Protein AF-A0A4R5LAJ0-F1 (afdb_monomer_lite)

pLDDT: mean 79.54, std 17.03, range [38.72, 97.12]

Radius of gyration: 17.3 Å; chains: 1; bounding box: 46×32×41 Å

Secondary structure (DSSP, 8-state):
-PPPP-TTS-----------------S--HHHHHHHHH-TTS-HHHHHHHHHHH-TTS---HHHHHHHTTS-HHHHHHHHHHTT--HHHHHHHHHHHHHHHHHT-TT---------S--PPS--

Foldseek 3Di:
DDFDADPVRHGDDDDDDDDPPQDPDQDFPLVVLLVQLPPPPHPNLVSLLVSLLSNLVHPDDLVVSCVSNVHDSVSSCVRQVVVVHDPVVSSVVSNVVSVCVVVPDPPDDDDDDDPDPDDDDPDD

Sequence (124 aa):
MCAIPDETGAAIGWLELEIDTWTTTTEPDWRRLMQAFSRNGGGFGLALAQDMFRLPWYAWRIEDVARALGVTRRSLQMALFRESYSFDAALRRCRRLNQMLREGDARCRFAAIARSAAQEPPFR

Organism: NCBI:txid2546446

Structure (mmCIF, N/CA/C/O backbone):
data_AF-A0A4R5LAJ0-F1
#
_entry.id   AF-A0A4R5LAJ0-F1
#
loop_
_atom_site.group_PDB
_atom_site.id
_atom_site.type_symbol
_atom_site.label_atom_id
_atom_site.label_alt_id
_atom_site.label_comp_id
_atom_site.label_asym_id
_atom_site.label_entity_id
_atom_site.label_seq_id
_atom_site.pdbx_PDB_ins_code
_atom_site.Cartn_x
_atom_site.Cartn_y
_atom_site.Cartn_z
_atom_site.occupancy
_atom_site.B_iso_or_equiv
_atom_site.auth_seq_id
_atom_site.auth_comp_id
_atom_site.auth_asym_id
_atom_site.auth_atom_id
_atom_site.pdbx_PDB_model_num
ATOM 1 N N . MET A 1 1 ? 19.338 10.240 -3.694 1.00 43.06 1 MET A N 1
ATOM 2 C CA . MET A 1 1 ? 19.809 9.616 -4.945 1.00 43.06 1 MET A CA 1
ATOM 3 C C . MET A 1 1 ? 19.450 10.569 -6.079 1.00 43.06 1 MET A C 1
ATOM 5 O O . MET A 1 1 ? 18.273 10.688 -6.389 1.00 43.06 1 MET A O 1
ATOM 9 N N . CYS A 1 2 ? 20.415 11.338 -6.592 1.00 46.09 2 CYS A N 1
ATOM 10 C CA . CYS A 1 2 ? 20.216 12.166 -7.786 1.00 46.09 2 CYS A CA 1
ATOM 11 C C . CYS A 1 2 ? 20.626 11.331 -8.993 1.00 46.09 2 CYS A C 1
ATOM 13 O O . CYS A 1 2 ? 21.780 10.920 -9.076 1.00 46.09 2 CYS A O 1
ATOM 15 N N . ALA A 1 3 ? 19.688 11.055 -9.892 1.00 58.72 3 ALA A N 1
ATOM 16 C CA . ALA A 1 3 ? 20.014 10.469 -11.181 1.00 58.72 3 ALA A CA 1
ATOM 17 C C . ALA A 1 3 ? 20.461 11.617 -12.098 1.00 58.72 3 ALA A C 1
ATOM 19 O O . ALA A 1 3 ? 19.692 12.553 -12.319 1.00 58.72 3 ALA A O 1
ATOM 20 N N . ILE A 1 4 ? 21.716 11.596 -12.547 1.00 70.50 4 ILE A N 1
ATOM 21 C CA . ILE A 1 4 ? 22.236 12.599 -13.481 1.00 70.50 4 ILE A CA 1
ATOM 22 C C . ILE A 1 4 ? 21.780 12.175 -14.883 1.00 70.50 4 ILE A C 1
ATOM 24 O O . ILE A 1 4 ? 22.078 11.045 -15.276 1.00 70.50 4 ILE A O 1
ATOM 28 N N . PRO A 1 5 ? 21.019 13.013 -15.606 1.00 70.62 5 PRO A N 1
ATOM 29 C CA . PRO A 1 5 ? 20.618 12.696 -16.966 1.00 70.62 5 PRO A CA 1
ATOM 30 C C . PRO A 1 5 ? 21.832 12.725 -17.905 1.00 70.62 5 PRO A C 1
ATOM 32 O O . PRO A 1 5 ? 22.745 13.533 -17.731 1.00 70.62 5 PRO A O 1
ATOM 35 N N . ASP A 1 6 ? 21.832 11.835 -18.887 1.00 77.81 6 ASP A N 1
ATOM 36 C CA . ASP A 1 6 ? 22.805 11.770 -19.967 1.00 77.81 6 ASP A CA 1
ATOM 37 C C . ASP A 1 6 ? 22.569 12.871 -21.016 1.00 77.81 6 ASP A C 1
ATOM 39 O O . ASP A 1 6 ? 21.684 13.722 -20.895 1.00 77.81 6 ASP A O 1
ATOM 43 N N . GLU A 1 7 ? 23.379 12.851 -22.072 1.00 76.94 7 GLU A N 1
ATOM 44 C CA . GLU A 1 7 ? 23.330 13.794 -23.194 1.00 76.94 7 GLU A CA 1
ATOM 45 C C . GLU A 1 7 ? 22.002 13.788 -23.974 1.00 76.94 7 GLU A C 1
ATOM 47 O O . GLU A 1 7 ? 21.698 14.750 -24.678 1.00 76.94 7 GLU A O 1
ATOM 52 N N . THR A 1 8 ? 21.170 12.753 -23.808 1.00 79.44 8 THR A N 1
ATOM 53 C CA . THR A 1 8 ? 19.811 12.681 -24.371 1.00 79.44 8 THR A CA 1
ATOM 54 C C . THR A 1 8 ? 18.737 13.201 -23.409 1.00 79.44 8 THR A C 1
ATOM 56 O O . THR A 1 8 ? 17.563 13.294 -23.771 1.00 79.44 8 THR A O 1
ATOM 59 N N . GLY A 1 9 ? 19.123 13.558 -22.181 1.00 74.12 9 GLY A N 1
ATOM 60 C CA . GLY A 1 9 ? 18.212 13.907 -21.096 1.00 74.12 9 GLY A CA 1
ATOM 61 C C . GLY A 1 9 ? 17.638 12.689 -20.364 1.00 74.12 9 GLY A C 1
ATOM 62 O O . GLY A 1 9 ? 16.741 12.852 -19.533 1.00 74.12 9 GLY A O 1
ATOM 63 N N . ALA A 1 10 ? 18.120 11.476 -20.651 1.00 70.56 10 ALA A N 1
ATOM 64 C CA . ALA A 1 10 ? 17.659 10.248 -20.016 1.00 70.56 10 ALA A CA 1
ATOM 65 C C . ALA A 1 10 ? 18.517 9.917 -18.793 1.00 70.56 10 ALA A C 1
ATOM 67 O O . ALA A 1 10 ? 19.724 10.102 -18.795 1.00 70.56 10 ALA A O 1
ATOM 68 N N . ALA A 1 11 ? 17.914 9.401 -17.726 1.00 70.06 11 ALA A N 1
ATOM 69 C CA . ALA A 1 11 ? 18.661 8.953 -16.557 1.00 70.06 11 ALA A CA 1
ATOM 70 C C . ALA A 1 11 ? 18.464 7.449 -16.364 1.00 70.06 11 ALA A C 1
ATOM 72 O O . ALA A 1 11 ? 17.332 6.959 -16.370 1.00 70.06 11 ALA A O 1
ATOM 73 N N . ILE A 1 12 ? 19.566 6.722 -16.180 1.00 65.38 12 ILE A N 1
ATOM 74 C CA . ILE A 1 12 ? 19.556 5.291 -15.872 1.00 65.38 12 ILE A CA 1
ATOM 75 C C . ILE A 1 12 ? 19.819 5.132 -14.377 1.00 65.38 12 ILE A C 1
ATOM 77 O O . ILE A 1 12 ? 20.746 5.722 -13.826 1.00 65.38 12 ILE A O 1
ATOM 81 N N . GLY A 1 13 ? 18.988 4.336 -13.711 1.00 63.91 13 GLY A N 1
ATOM 82 C CA . GLY A 1 13 ? 19.119 4.033 -12.293 1.00 63.91 13 GLY A CA 1
ATOM 83 C C . GLY A 1 13 ? 18.900 2.552 -12.032 1.00 63.91 13 GLY A C 1
ATOM 84 O O . GLY A 1 13 ? 18.169 1.884 -12.763 1.00 63.91 13 GLY A O 1
ATOM 85 N N . TRP A 1 14 ? 19.528 2.057 -10.970 1.00 60.19 14 TRP A N 1
ATOM 86 C CA . TRP A 1 14 ? 19.364 0.687 -10.501 1.00 60.19 14 TRP A CA 1
ATOM 87 C C . TRP A 1 14 ? 18.485 0.693 -9.254 1.00 60.19 14 TRP A C 1
ATOM 89 O O . TRP A 1 14 ? 18.722 1.456 -8.317 1.00 60.19 14 TRP A O 1
ATOM 99 N N . LEU A 1 15 ? 17.441 -0.133 -9.269 1.00 63.59 15 LEU A N 1
ATOM 100 C CA . LEU A 1 15 ? 16.565 -0.360 -8.128 1.00 63.59 15 LEU A CA 1
ATOM 101 C C . LEU A 1 15 ? 16.783 -1.796 -7.662 1.00 63.59 15 LEU A C 1
ATOM 103 O O . LEU A 1 15 ? 16.356 -2.737 -8.331 1.00 63.59 15 LEU A O 1
ATOM 107 N N . GLU A 1 16 ? 17.435 -1.958 -6.520 1.00 63.28 16 GLU A N 1
ATOM 108 C CA . GLU A 1 16 ? 17.536 -3.260 -5.872 1.00 63.28 16 GLU A CA 1
ATOM 109 C C . GLU A 1 16 ? 16.270 -3.503 -5.056 1.00 63.28 16 GLU A C 1
ATOM 111 O O . GLU A 1 16 ? 15.911 -2.726 -4.168 1.00 63.28 16 GLU A O 1
ATOM 116 N N . LEU A 1 17 ? 15.559 -4.573 -5.400 1.00 64.62 17 LEU A N 1
ATOM 117 C CA . LEU A 1 17 ? 14.380 -5.014 -4.675 1.00 64.62 17 LEU A CA 1
ATOM 118 C C . LEU A 1 17 ? 14.709 -6.326 -3.987 1.00 64.62 17 LEU A C 1
ATOM 120 O O . LEU A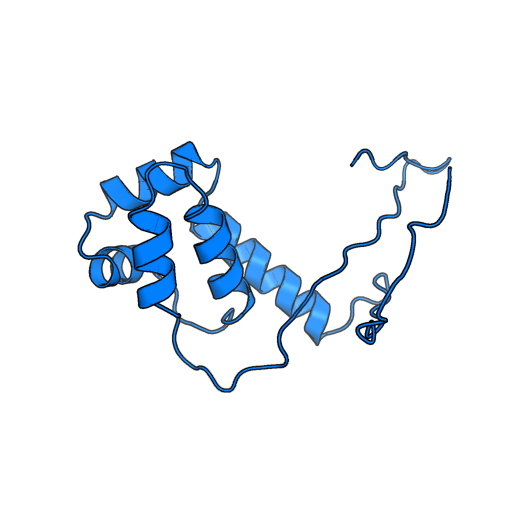 1 17 ? 14.814 -7.370 -4.628 1.00 64.62 17 LEU A O 1
ATOM 124 N N . GLU A 1 18 ? 14.825 -6.272 -2.667 1.00 63.88 18 GLU A N 1
ATOM 125 C CA . GLU A 1 18 ? 14.819 -7.479 -1.861 1.00 63.88 18 GLU A CA 1
ATOM 126 C C . GLU A 1 18 ? 13.380 -7.986 -1.757 1.00 63.88 18 GLU A C 1
ATOM 128 O O . GLU A 1 18 ? 12.532 -7.432 -1.051 1.00 63.88 18 GLU A O 1
ATOM 133 N N . ILE A 1 19 ? 13.087 -9.016 -2.544 1.00 63.31 19 ILE A N 1
ATOM 134 C CA . ILE A 1 19 ? 11.787 -9.672 -2.563 1.00 63.31 19 ILE A CA 1
ATOM 135 C C . ILE A 1 19 ? 11.991 -11.037 -1.923 1.00 63.31 19 ILE A C 1
ATOM 137 O O . ILE A 1 19 ? 12.530 -11.942 -2.559 1.00 63.31 19 ILE A O 1
ATOM 141 N N . ASP A 1 20 ? 11.552 -11.184 -0.672 1.00 59.47 20 ASP A N 1
ATOM 142 C CA . ASP A 1 20 ? 11.405 -12.504 -0.063 1.00 59.47 20 ASP A CA 1
ATOM 143 C C . ASP A 1 20 ? 10.509 -13.331 -0.989 1.00 59.47 20 ASP A C 1
ATOM 145 O O . ASP A 1 20 ? 9.368 -12.959 -1.280 1.00 59.47 20 ASP A O 1
ATOM 149 N N . THR A 1 21 ? 11.093 -14.385 -1.549 1.00 49.81 21 THR A N 1
ATOM 150 C CA . THR A 1 21 ? 10.535 -15.192 -2.630 1.00 49.81 21 THR A CA 1
ATOM 151 C C . THR A 1 21 ? 9.082 -15.554 -2.365 1.00 49.81 21 THR A C 1
ATOM 153 O O . THR A 1 21 ? 8.772 -16.181 -1.356 1.00 49.81 21 THR A O 1
ATOM 156 N N . TRP A 1 22 ? 8.238 -15.128 -3.305 1.00 57.88 22 TRP A N 1
ATOM 157 C CA . TRP A 1 22 ? 6.834 -15.462 -3.548 1.00 57.88 22 TRP A CA 1
ATOM 158 C C . TRP A 1 22 ? 6.201 -16.294 -2.436 1.00 57.88 22 TRP A C 1
ATOM 160 O O . TRP A 1 22 ? 6.068 -17.514 -2.534 1.00 57.88 22 TRP A O 1
ATOM 170 N N . THR A 1 23 ? 5.828 -15.620 -1.355 1.00 53.62 23 THR A N 1
ATOM 171 C CA . THR A 1 23 ? 5.100 -16.267 -0.280 1.00 53.62 23 THR A CA 1
ATOM 172 C C . THR A 1 23 ? 3.729 -16.710 -0.800 1.00 53.62 23 THR A C 1
ATOM 174 O O . THR A 1 23 ? 3.032 -15.960 -1.479 1.00 53.62 23 THR A O 1
ATOM 177 N N . THR A 1 24 ? 3.295 -17.920 -0.442 1.00 62.84 24 THR A N 1
ATOM 178 C CA . THR A 1 24 ? 1.912 -18.413 -0.625 1.00 62.84 24 THR A CA 1
ATOM 179 C C . THR A 1 24 ? 0.887 -17.645 0.217 1.00 62.84 24 THR A C 1
ATOM 181 O O . THR A 1 24 ? -0.263 -18.063 0.342 1.00 62.84 24 THR A O 1
ATOM 184 N N . THR A 1 25 ? 1.291 -16.535 0.834 1.00 70.38 25 THR A N 1
ATOM 185 C CA . THR A 1 25 ? 0.439 -15.724 1.687 1.00 70.38 25 THR A CA 1
ATOM 186 C C . THR A 1 25 ? -0.656 -15.088 0.842 1.00 70.38 25 THR A C 1
ATOM 188 O O . THR A 1 25 ? -0.386 -14.350 -0.100 1.00 70.38 25 THR A O 1
ATOM 191 N N . THR A 1 26 ? -1.906 -15.365 1.189 1.00 83.06 26 THR A N 1
ATOM 192 C CA . THR A 1 26 ? -3.083 -14.783 0.531 1.00 83.06 26 THR A CA 1
ATOM 193 C C . THR A 1 26 ? -3.581 -13.520 1.226 1.00 83.06 26 THR A C 1
ATOM 195 O O . THR A 1 26 ? -4.412 -12.805 0.668 1.00 83.06 26 THR A O 1
ATOM 198 N N . GLU A 1 27 ? -3.078 -13.232 2.429 1.00 88.50 27 GLU A N 1
ATOM 199 C CA . GLU A 1 27 ? -3.534 -12.137 3.283 1.00 88.50 27 GLU A CA 1
ATOM 200 C C . GLU A 1 27 ? -2.388 -11.223 3.746 1.00 88.50 27 GLU A C 1
ATOM 202 O O . GLU A 1 27 ? -1.257 -11.682 3.912 1.00 88.50 27 GLU A O 1
ATOM 207 N N . PRO A 1 28 ? -2.658 -9.926 3.976 1.00 91.62 28 PRO A N 1
ATOM 208 C CA . PRO A 1 28 ? -1.682 -9.003 4.549 1.00 91.62 28 PRO A CA 1
ATOM 209 C C . PRO A 1 28 ? -1.221 -9.411 5.950 1.00 91.62 28 PRO A C 1
ATOM 211 O O . PRO A 1 28 ? -1.986 -9.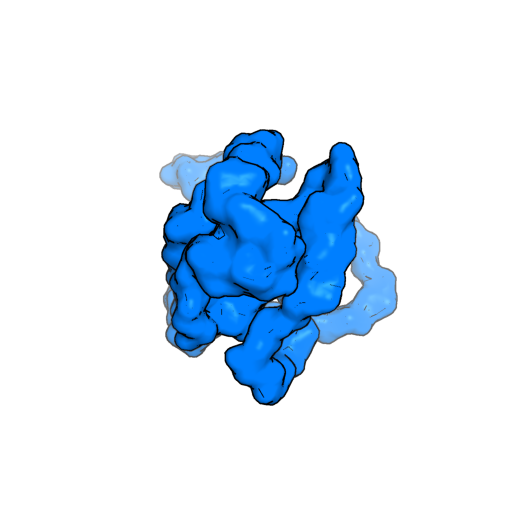982 6.728 1.00 91.62 28 PRO A O 1
ATOM 214 N N . ASP A 1 29 ? 0.002 -9.030 6.324 1.00 91.00 29 ASP A N 1
ATOM 215 C CA . ASP A 1 29 ? 0.476 -9.187 7.700 1.00 91.00 29 ASP A CA 1
ATOM 216 C C . ASP A 1 29 ? -0.128 -8.086 8.587 1.00 91.00 29 ASP A C 1
ATOM 218 O O . ASP A 1 29 ? 0.484 -7.059 8.897 1.00 91.00 29 ASP A O 1
ATOM 222 N N . TRP A 1 30 ? -1.378 -8.303 9.002 1.00 93.12 30 TRP A N 1
ATOM 223 C CA . TRP A 1 30 ? -2.129 -7.356 9.826 1.00 93.12 30 TRP A CA 1
ATOM 224 C C . TRP A 1 30 ? -1.423 -7.020 11.136 1.00 93.12 30 TRP A C 1
ATOM 226 O O . TRP A 1 30 ? -1.500 -5.884 11.605 1.00 93.12 30 TRP A O 1
ATOM 236 N N . ARG A 1 31 ? -0.695 -7.978 11.718 1.00 92.31 31 ARG A N 1
ATOM 237 C CA . ARG A 1 31 ? 0.038 -7.768 12.967 1.00 92.31 31 ARG A CA 1
ATOM 238 C C . ARG A 1 31 ? 1.194 -6.798 12.754 1.00 92.31 31 ARG A C 1
ATOM 240 O O . ARG A 1 31 ? 1.369 -5.879 13.556 1.00 92.31 31 ARG A O 1
ATOM 247 N N . ARG A 1 32 ? 1.960 -6.964 11.675 1.00 91.38 32 ARG A N 1
ATOM 248 C CA . ARG A 1 32 ? 3.034 -6.038 11.298 1.00 91.38 32 ARG A CA 1
ATOM 249 C C . ARG A 1 32 ? 2.495 -4.647 10.977 1.00 91.38 32 ARG A C 1
ATOM 251 O O . ARG A 1 32 ? 3.066 -3.665 11.448 1.00 91.38 32 ARG A O 1
ATOM 258 N N . LEU A 1 33 ? 1.384 -4.549 10.246 1.00 94.12 33 LEU A N 1
ATOM 259 C CA . LEU A 1 33 ? 0.739 -3.265 9.949 1.00 94.12 33 LEU A CA 1
ATOM 260 C C . LEU A 1 33 ? 0.249 -2.565 11.221 1.00 94.12 33 LEU A C 1
ATOM 262 O O . LEU A 1 33 ? 0.459 -1.363 11.374 1.00 94.12 33 LEU A O 1
ATOM 266 N N . MET A 1 34 ? -0.320 -3.314 12.167 1.00 94.12 34 MET A N 1
ATOM 267 C CA . MET A 1 34 ? -0.739 -2.793 13.470 1.00 94.12 34 MET A CA 1
ATOM 268 C C . MET A 1 34 ? 0.444 -2.246 14.272 1.00 94.12 34 MET A C 1
ATOM 270 O O . MET A 1 34 ? 0.373 -1.143 14.816 1.00 94.12 34 MET A O 1
ATOM 274 N N . GLN A 1 35 ? 1.565 -2.971 14.300 1.00 92.50 35 GLN A N 1
ATOM 275 C CA . GLN A 1 35 ? 2.798 -2.516 14.950 1.00 92.50 35 GLN A CA 1
ATOM 276 C C . GLN A 1 35 ? 3.377 -1.265 14.278 1.00 92.50 35 GLN A C 1
ATOM 278 O O . GLN A 1 35 ? 3.827 -0.349 14.965 1.00 92.50 35 GLN A O 1
ATOM 283 N N . ALA A 1 36 ? 3.351 -1.201 12.945 1.00 92.00 36 ALA A N 1
ATOM 284 C CA . ALA A 1 36 ? 3.810 -0.032 12.202 1.00 92.00 36 ALA A CA 1
ATOM 285 C C . ALA A 1 36 ? 2.918 1.193 12.457 1.00 92.00 36 ALA A C 1
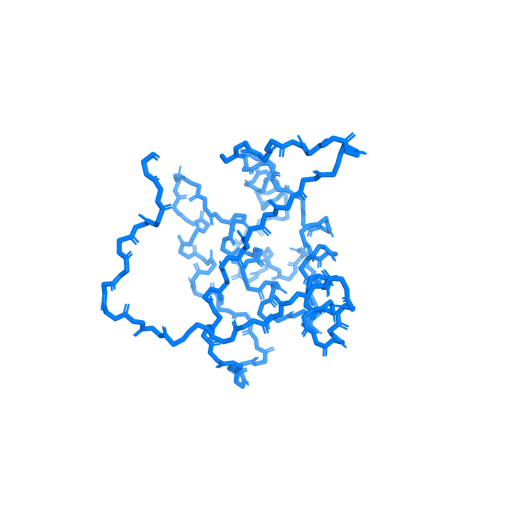ATOM 287 O O . ALA A 1 36 ? 3.434 2.290 12.632 1.00 92.00 36 ALA A O 1
ATOM 288 N N . PHE A 1 37 ? 1.597 1.005 12.540 1.00 92.06 37 PHE A N 1
ATOM 289 C CA . PHE A 1 37 ? 0.644 2.083 12.809 1.00 92.06 37 PHE A CA 1
ATOM 290 C C . PHE A 1 37 ? 0.755 2.634 14.237 1.00 92.06 37 PHE A C 1
ATOM 292 O O . PHE A 1 37 ? 0.630 3.835 14.460 1.00 92.06 37 PHE A O 1
ATOM 299 N N . SER A 1 38 ? 0.998 1.760 15.216 1.00 89.81 38 SER A N 1
ATOM 300 C CA . SER A 1 38 ? 1.107 2.142 16.632 1.00 89.81 38 SER A CA 1
ATOM 301 C C . SER A 1 38 ? 2.440 2.812 16.984 1.00 89.81 38 SER A C 1
ATOM 303 O O . SER A 1 38 ? 2.542 3.491 18.008 1.00 89.81 38 SER A O 1
ATOM 305 N N . ARG A 1 39 ? 3.462 2.693 16.127 1.00 83.06 39 ARG A N 1
ATOM 306 C CA . ARG A 1 39 ? 4.703 3.460 16.263 1.00 83.06 39 ARG A CA 1
ATOM 307 C C . ARG A 1 39 ? 4.458 4.916 15.875 1.00 83.06 39 ARG A C 1
ATOM 309 O O . ARG A 1 39 ? 4.318 5.256 14.707 1.00 83.06 39 ARG A O 1
ATOM 316 N N . ASN A 1 40 ? 4.525 5.807 16.859 1.00 67.69 40 ASN A N 1
ATOM 317 C CA . ASN A 1 40 ? 4.324 7.252 16.685 1.00 67.69 40 ASN A CA 1
ATOM 318 C C . ASN A 1 40 ? 5.451 7.965 15.888 1.00 67.69 40 ASN A C 1
ATOM 320 O O . ASN A 1 40 ? 5.520 9.190 15.878 1.00 67.69 40 ASN A O 1
ATOM 324 N N . GLY A 1 41 ? 6.361 7.203 15.267 1.00 68.06 41 GLY A N 1
ATOM 325 C CA . GLY A 1 41 ? 7.548 7.677 14.545 1.00 68.06 41 GLY A CA 1
ATOM 326 C C . GLY A 1 41 ? 7.469 7.536 13.021 1.00 68.06 41 GLY A C 1
ATOM 327 O O . GLY A 1 41 ? 8.460 7.791 12.345 1.00 68.06 41 GLY A O 1
ATOM 328 N N . GLY A 1 42 ? 6.314 7.130 12.486 1.00 79.44 42 GLY A N 1
ATOM 329 C CA . GLY A 1 42 ? 6.113 6.916 11.054 1.00 79.44 42 GLY A CA 1
ATOM 330 C C . GLY A 1 42 ? 6.604 5.553 10.552 1.00 79.44 42 GLY A C 1
ATOM 331 O O . GLY A 1 42 ? 7.109 4.723 11.310 1.00 79.44 42 GLY A O 1
ATOM 332 N N . GLY A 1 43 ? 6.427 5.316 9.253 1.00 88.38 43 GLY A N 1
ATOM 333 C CA . GLY A 1 43 ? 6.741 4.055 8.580 1.00 88.38 43 GLY A CA 1
ATOM 334 C C . GLY A 1 43 ? 5.516 3.180 8.313 1.00 88.38 43 GLY A C 1
ATOM 335 O O . GLY A 1 43 ? 5.656 2.111 7.714 1.00 88.38 43 GLY A O 1
ATOM 336 N N . PHE A 1 44 ? 4.317 3.626 8.699 1.00 93.94 44 PHE A N 1
ATOM 337 C CA . PHE A 1 44 ? 3.082 2.916 8.388 1.00 93.94 44 PHE A CA 1
ATOM 338 C C . PHE A 1 44 ? 2.805 2.907 6.881 1.00 93.94 44 PHE A C 1
ATOM 340 O O . PHE A 1 44 ? 2.488 1.860 6.319 1.00 93.94 44 PHE A O 1
ATOM 347 N N . GLY A 1 45 ? 2.966 4.049 6.208 1.00 93.94 45 GLY A N 1
ATOM 348 C CA . GLY A 1 45 ? 2.749 4.170 4.769 1.00 93.94 45 GLY A CA 1
ATOM 349 C C . GLY A 1 45 ? 3.702 3.288 3.966 1.00 93.94 45 GLY A C 1
ATOM 350 O O . GLY A 1 45 ? 3.274 2.619 3.026 1.00 93.94 45 GLY A O 1
ATOM 351 N N . LEU A 1 46 ? 4.966 3.205 4.393 1.00 92.31 46 LEU A N 1
ATOM 352 C CA . LEU A 1 46 ? 5.944 2.294 3.798 1.00 92.31 46 LEU A CA 1
ATOM 353 C C . LEU A 1 46 ? 5.564 0.824 4.021 1.00 92.31 46 LEU A C 1
ATOM 355 O O . LEU A 1 46 ? 5.560 0.052 3.064 1.00 92.31 46 LEU A O 1
ATOM 359 N N . ALA A 1 47 ? 5.229 0.435 5.256 1.00 92.75 47 ALA A N 1
ATOM 360 C CA . ALA A 1 47 ? 4.838 -0.940 5.571 1.00 92.75 47 ALA A CA 1
ATOM 361 C C . ALA A 1 47 ? 3.603 -1.374 4.764 1.00 92.75 47 ALA A C 1
ATOM 363 O O . ALA A 1 47 ? 3.596 -2.452 4.171 1.00 92.75 47 ALA A O 1
ATOM 364 N N . LEU A 1 48 ? 2.602 -0.494 4.659 1.00 95.19 48 LEU A N 1
ATOM 365 C CA . LEU A 1 48 ? 1.412 -0.726 3.846 1.00 95.19 48 LEU A CA 1
ATOM 366 C C . LEU A 1 48 ? 1.754 -0.868 2.359 1.00 95.19 48 LEU A C 1
ATOM 368 O O . LEU A 1 48 ? 1.268 -1.786 1.705 1.00 95.19 48 LEU A O 1
ATOM 372 N N . ALA A 1 49 ? 2.602 0.009 1.815 1.00 93.56 49 ALA A N 1
ATOM 373 C CA . ALA A 1 49 ? 3.012 -0.060 0.414 1.00 93.56 49 ALA A CA 1
ATOM 374 C C . ALA A 1 49 ? 3.797 -1.345 0.096 1.00 93.56 49 ALA A C 1
ATOM 376 O O . ALA A 1 49 ? 3.618 -1.921 -0.979 1.00 93.56 49 ALA A O 1
ATOM 377 N N . GLN A 1 50 ? 4.628 -1.821 1.028 1.00 90.56 50 GLN A N 1
ATOM 378 C CA . GLN A 1 50 ? 5.339 -3.096 0.901 1.00 90.56 50 GLN A CA 1
ATOM 379 C C . GLN A 1 50 ? 4.368 -4.280 0.853 1.00 90.56 50 GLN A C 1
ATOM 381 O O . GLN A 1 50 ? 4.501 -5.136 -0.021 1.00 90.56 50 GLN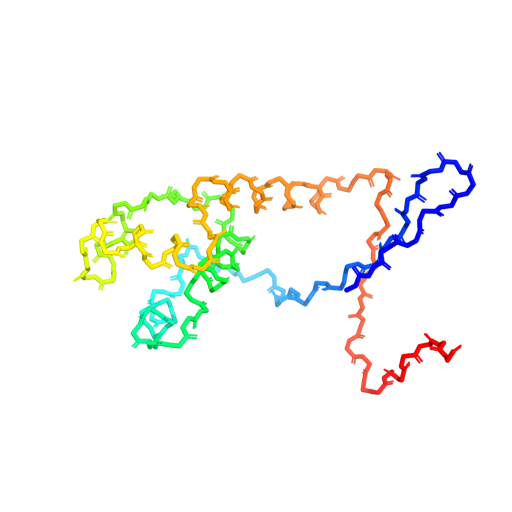 A O 1
ATOM 386 N N . ASP A 1 51 ? 3.361 -4.312 1.728 1.00 92.12 51 ASP A N 1
ATOM 387 C CA . ASP A 1 51 ? 2.357 -5.380 1.709 1.00 92.12 51 ASP A CA 1
ATOM 388 C C . ASP A 1 51 ? 1.467 -5.299 0.458 1.00 92.12 51 ASP A C 1
ATOM 390 O O . ASP A 1 51 ? 1.200 -6.322 -0.172 1.00 92.12 51 ASP A O 1
ATOM 394 N N . MET A 1 52 ? 1.087 -4.096 0.010 1.00 94.19 52 MET A N 1
ATOM 395 C CA . MET A 1 52 ? 0.384 -3.893 -1.267 1.00 94.19 52 MET A CA 1
ATOM 396 C C . MET A 1 52 ? 1.199 -4.360 -2.475 1.00 94.19 52 MET A C 1
ATOM 398 O O . MET A 1 52 ? 0.633 -4.838 -3.457 1.00 94.19 52 MET A O 1
ATOM 402 N N . PHE A 1 53 ? 2.522 -4.200 -2.427 1.00 89.94 53 PHE A N 1
ATOM 403 C CA . PHE A 1 53 ? 3.426 -4.663 -3.475 1.00 89.94 53 PHE A CA 1
ATOM 404 C C . PHE A 1 53 ? 3.584 -6.187 -3.484 1.00 89.94 53 PHE A C 1
ATOM 406 O O . PHE A 1 53 ? 3.617 -6.784 -4.560 1.00 89.94 53 PHE A O 1
ATOM 413 N N . ARG A 1 54 ? 3.633 -6.814 -2.303 1.00 86.75 54 ARG A N 1
ATOM 414 C CA . ARG A 1 54 ? 3.668 -8.278 -2.145 1.00 86.75 54 ARG A CA 1
ATOM 415 C C . ARG A 1 54 ? 2.351 -8.933 -2.557 1.00 86.75 54 ARG A C 1
ATOM 417 O O . ARG A 1 54 ? 2.362 -9.997 -3.165 1.00 86.75 54 ARG A O 1
ATOM 424 N N . LEU A 1 55 ? 1.227 -8.274 -2.273 1.00 90.50 55 LEU A N 1
ATOM 425 C CA . LEU A 1 55 ? -0.125 -8.775 -2.526 1.00 90.50 55 LEU A CA 1
ATOM 426 C C . LEU A 1 55 ? -0.908 -7.842 -3.462 1.00 90.50 55 LEU A C 1
ATOM 428 O O . LEU A 1 55 ? -1.937 -7.282 -3.070 1.00 90.50 55 LEU A O 1
ATOM 432 N N . PRO A 1 56 ? -0.478 -7.666 -4.722 1.00 90.12 56 PRO A N 1
ATOM 433 C CA . PRO A 1 56 ? -1.123 -6.733 -5.648 1.00 90.12 56 PRO A CA 1
ATOM 434 C C . PRO A 1 56 ? -2.545 -7.178 -6.032 1.00 90.12 56 PRO A C 1
ATOM 436 O O . PRO A 1 56 ? -3.389 -6.336 -6.350 1.00 90.12 56 PRO A O 1
ATOM 439 N N . TRP A 1 57 ? -2.823 -8.486 -5.969 1.00 89.38 57 TRP A N 1
ATOM 440 C CA . TRP A 1 57 ? -4.119 -9.107 -6.276 1.00 89.38 57 TRP A CA 1
ATOM 441 C C . TRP A 1 57 ? -5.110 -9.041 -5.115 1.00 89.38 57 TRP A C 1
ATOM 443 O O . TRP A 1 57 ? -6.306 -9.224 -5.330 1.00 89.38 57 TRP A O 1
ATOM 453 N N . TYR A 1 58 ? -4.631 -8.781 -3.895 1.00 92.69 58 TYR A N 1
ATOM 454 C CA . TYR A 1 58 ? -5.503 -8.672 -2.734 1.00 92.69 58 TYR A CA 1
ATOM 455 C C . TYR A 1 58 ? -6.482 -7.504 -2.921 1.00 92.69 58 TYR A C 1
ATOM 457 O O . TYR A 1 58 ? -6.153 -6.461 -3.506 1.00 92.69 58 TYR A O 1
ATOM 465 N N . ALA A 1 59 ? -7.713 -7.689 -2.444 1.00 93.94 59 ALA A N 1
ATOM 466 C CA . ALA A 1 59 ? -8.805 -6.734 -2.592 1.00 93.94 59 ALA A CA 1
ATOM 467 C C . ALA A 1 59 ? -8.671 -5.574 -1.592 1.00 93.94 59 ALA A C 1
ATOM 469 O O . ALA A 1 59 ? -9.534 -5.349 -0.750 1.00 93.94 59 ALA A O 1
ATOM 470 N N . TRP A 1 60 ? -7.567 -4.833 -1.682 1.00 96.00 60 TRP A N 1
ATOM 471 C CA . TRP A 1 60 ? -7.270 -3.699 -0.816 1.00 96.00 60 TRP A CA 1
ATOM 472 C C . TRP A 1 60 ? -8.393 -2.659 -0.835 1.00 96.00 60 TRP A C 1
ATOM 474 O O . TRP A 1 60 ? -8.690 -2.065 -1.874 1.00 96.00 60 TRP A O 1
ATOM 484 N N . ARG A 1 61 ? -8.963 -2.397 0.342 1.00 96.50 61 ARG A N 1
ATOM 485 C CA . ARG A 1 61 ? -9.868 -1.276 0.609 1.00 96.50 61 ARG A CA 1
ATOM 486 C C . ARG A 1 61 ? -9.427 -0.573 1.877 1.00 96.50 61 ARG A C 1
ATOM 488 O O . ARG A 1 61 ? -9.045 -1.220 2.853 1.00 96.50 61 ARG A O 1
ATOM 495 N N . ILE A 1 62 ? -9.484 0.753 1.873 1.00 96.19 62 ILE A N 1
ATOM 496 C CA . ILE A 1 62 ? -9.033 1.549 3.016 1.00 96.19 62 ILE A CA 1
ATOM 497 C C . ILE A 1 62 ? -9.898 1.290 4.25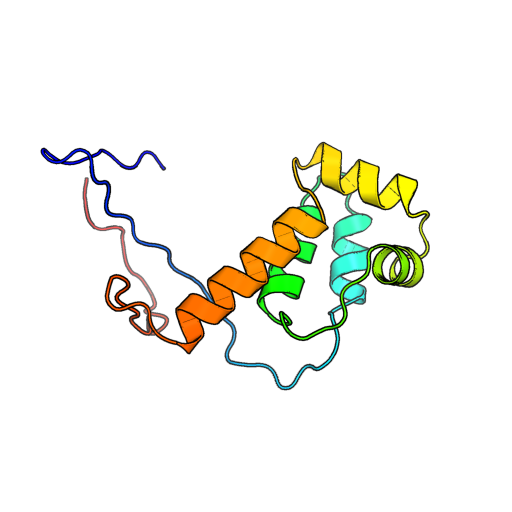8 1.00 96.19 62 ILE A C 1
ATOM 499 O O . ILE A 1 62 ? -9.403 1.334 5.381 1.00 96.19 62 ILE A O 1
ATOM 503 N N . GLU A 1 63 ? -11.175 0.963 4.061 1.00 97.12 63 GLU A N 1
ATOM 504 C CA . GLU A 1 63 ? -12.114 0.587 5.114 1.00 97.12 63 GLU A CA 1
ATOM 505 C C . GLU A 1 63 ? -11.724 -0.731 5.791 1.00 97.12 63 GLU A C 1
ATOM 507 O O . GLU A 1 63 ? -11.811 -0.834 7.013 1.00 97.12 63 GLU A O 1
ATOM 512 N N . ASP A 1 64 ? -11.255 -1.715 5.021 1.00 96.19 64 ASP A N 1
ATOM 513 C CA . ASP A 1 64 ? -10.851 -3.017 5.556 1.00 96.19 64 ASP A CA 1
ATOM 514 C C . ASP A 1 64 ? -9.536 -2.908 6.330 1.00 96.19 64 ASP A C 1
ATOM 516 O O . ASP A 1 64 ? -9.413 -3.484 7.408 1.00 96.19 64 ASP A O 1
ATOM 520 N N . VAL A 1 65 ? -8.596 -2.083 5.853 1.00 96.75 65 VAL A N 1
ATOM 521 C CA . VAL A 1 65 ? -7.364 -1.772 6.596 1.00 96.75 65 VAL A CA 1
ATOM 522 C C . VAL A 1 65 ? -7.689 -1.043 7.900 1.00 96.75 65 VAL A C 1
ATOM 524 O O . VAL A 1 65 ? -7.179 -1.412 8.953 1.00 96.75 65 VAL A O 1
ATOM 527 N N . ALA A 1 66 ? -8.577 -0.045 7.871 1.00 96.56 66 ALA A N 1
ATOM 528 C CA . ALA A 1 66 ? -8.988 0.666 9.081 1.00 96.56 66 ALA A CA 1
ATOM 529 C C . ALA A 1 66 ? -9.660 -0.278 10.094 1.00 96.56 66 ALA A C 1
ATOM 531 O O . ALA A 1 66 ? -9.340 -0.229 11.282 1.00 96.56 66 ALA A O 1
ATOM 532 N N . ARG A 1 67 ? -10.529 -1.182 9.616 1.00 96.69 67 ARG A N 1
ATOM 533 C CA . ARG A 1 67 ? -11.179 -2.209 10.441 1.00 96.69 67 ARG A CA 1
ATOM 534 C C . ARG A 1 67 ? -10.160 -3.164 11.060 1.00 96.69 67 ARG A C 1
ATOM 536 O O . ARG A 1 67 ? -10.227 -3.396 12.262 1.00 96.69 67 ARG A O 1
ATOM 543 N N . ALA A 1 68 ? -9.217 -3.679 10.271 1.00 95.12 68 ALA A N 1
ATOM 544 C CA . ALA A 1 68 ? -8.184 -4.602 10.744 1.00 95.12 68 ALA A CA 1
ATOM 545 C C . ALA A 1 68 ? -7.269 -3.966 11.804 1.00 95.12 68 ALA A C 1
ATOM 547 O O . ALA A 1 68 ? -6.828 -4.639 12.731 1.00 95.12 68 ALA A O 1
ATOM 548 N N . LEU A 1 69 ? -7.027 -2.659 11.694 1.00 94.81 69 LEU A N 1
ATOM 549 C CA . LEU A 1 69 ? -6.233 -1.885 12.650 1.00 94.81 69 LEU A CA 1
ATOM 550 C C . LEU A 1 69 ? -7.050 -1.370 13.849 1.00 94.81 69 LEU A C 1
ATOM 552 O O . LEU A 1 69 ? -6.487 -0.753 14.748 1.00 94.81 69 LEU A O 1
ATOM 556 N N . GLY A 1 70 ? -8.371 -1.574 13.877 1.00 95.31 70 GLY A N 1
ATOM 557 C CA . GLY A 1 70 ? -9.235 -1.065 14.947 1.00 95.31 70 GLY A CA 1
ATOM 558 C C . GLY A 1 70 ? -9.300 0.467 15.022 1.00 95.31 70 GLY A C 1
ATOM 559 O O . GLY A 1 70 ? -9.517 1.021 16.098 1.00 95.31 70 GLY A O 1
ATOM 560 N N . VAL A 1 71 ? -9.103 1.166 13.899 1.00 95.25 71 VAL A N 1
ATOM 561 C CA . VAL A 1 71 ? -9.093 2.637 13.834 1.00 95.25 71 VAL A CA 1
ATOM 562 C C . VAL A 1 71 ? -10.135 3.177 12.865 1.00 95.25 71 VAL A C 1
ATOM 564 O O . VAL A 1 71 ? -10.714 2.469 12.045 1.00 95.25 71 VAL A O 1
ATOM 567 N N . THR A 1 72 ? -10.374 4.485 12.928 1.00 96.69 72 THR A N 1
ATOM 568 C CA . THR A 1 72 ? -11.245 5.149 11.955 1.00 96.69 72 THR A CA 1
ATOM 569 C C . THR A 1 72 ? -10.519 5.357 10.626 1.00 96.69 72 THR A C 1
ATOM 571 O O . THR A 1 72 ? -9.320 5.646 10.590 1.00 96.69 72 THR A O 1
ATOM 574 N N . ARG A 1 73 ? -11.268 5.328 9.515 1.00 96.38 73 ARG A N 1
ATOM 575 C CA . ARG A 1 73 ? -10.753 5.689 8.180 1.00 96.38 73 ARG A CA 1
ATOM 576 C C . ARG A 1 73 ? -10.034 7.042 8.185 1.00 96.38 73 ARG A C 1
ATOM 578 O O . ARG A 1 73 ? -8.993 7.187 7.554 1.00 96.38 73 ARG A O 1
ATOM 585 N N . ARG A 1 74 ? -10.573 8.025 8.914 1.00 95.69 74 ARG A N 1
ATOM 586 C CA . ARG A 1 74 ? -9.980 9.363 9.032 1.00 95.69 74 ARG A CA 1
ATOM 587 C C . ARG A 1 74 ? -8.602 9.316 9.694 1.00 95.69 74 ARG A C 1
ATOM 589 O O . ARG A 1 74 ? -7.681 9.954 9.197 1.00 95.69 74 ARG A O 1
ATOM 596 N N . SER A 1 75 ? -8.457 8.571 10.791 1.00 93.50 75 SER A N 1
ATOM 597 C CA . SER A 1 75 ? -7.169 8.403 11.479 1.00 93.50 75 SER A CA 1
ATOM 598 C C . SER A 1 75 ? -6.134 7.757 10.556 1.00 93.50 75 SER A C 1
ATOM 600 O O . SER A 1 75 ? -5.023 8.268 10.421 1.00 93.50 75 SER A O 1
ATOM 602 N N . LEU A 1 76 ? -6.546 6.720 9.822 1.00 94.94 76 LEU A N 1
ATOM 603 C CA . LEU A 1 76 ? -5.708 6.044 8.837 1.00 94.94 76 LEU A CA 1
ATOM 604 C C . LEU A 1 76 ? -5.241 6.983 7.713 1.00 94.94 76 LEU A C 1
ATOM 606 O O . LEU A 1 76 ? -4.057 7.034 7.390 1.00 94.94 76 LEU A O 1
ATOM 610 N N . GLN A 1 77 ? -6.160 7.765 7.139 1.00 95.38 77 GLN A N 1
ATOM 611 C CA . GLN A 1 77 ? -5.837 8.746 6.100 1.00 95.38 77 GLN A CA 1
ATOM 612 C C . GLN A 1 77 ? -4.890 9.833 6.608 1.00 95.38 77 GLN A C 1
ATOM 614 O O . GLN A 1 77 ? -3.985 10.233 5.884 1.00 95.38 77 GLN A O 1
ATOM 619 N N . MET A 1 78 ? -5.068 10.295 7.847 1.00 94.19 78 MET A N 1
ATOM 620 C CA . MET A 1 78 ? -4.166 11.270 8.460 1.00 94.19 78 MET A CA 1
ATOM 621 C C . MET A 1 78 ? -2.765 10.703 8.678 1.00 94.19 78 MET A C 1
ATOM 623 O O . MET A 1 78 ? -1.795 11.410 8.417 1.00 94.19 78 MET A O 1
ATOM 627 N N . ALA A 1 79 ? -2.644 9.444 9.103 1.00 93.38 79 ALA A N 1
ATOM 628 C CA . ALA A 1 79 ? -1.347 8.782 9.227 1.00 93.38 79 ALA A CA 1
ATOM 629 C C . ALA A 1 79 ? -0.635 8.692 7.867 1.00 93.38 79 ALA A C 1
ATOM 631 O O . ALA A 1 79 ? 0.509 9.120 7.743 1.00 93.38 79 ALA A O 1
ATOM 632 N N . LEU A 1 80 ? -1.341 8.238 6.825 1.00 94.38 80 LEU A N 1
ATOM 633 C CA . LEU A 1 80 ? -0.791 8.175 5.467 1.00 94.38 80 LEU A CA 1
ATOM 634 C C . LEU A 1 80 ? -0.390 9.557 4.943 1.00 94.38 80 LEU A C 1
ATOM 636 O O . LEU A 1 80 ? 0.704 9.716 4.409 1.00 94.38 80 LEU A O 1
ATOM 640 N N . PHE A 1 81 ? -1.241 10.565 5.138 1.00 93.50 81 PHE A N 1
ATOM 641 C CA . PHE A 1 81 ? -0.977 11.922 4.671 1.00 93.50 81 PHE A CA 1
ATOM 642 C C . PHE A 1 81 ? 0.253 12.542 5.345 1.00 93.50 81 PHE A C 1
ATOM 644 O O . PHE A 1 81 ? 1.067 13.161 4.665 1.00 93.50 81 PHE A O 1
ATOM 651 N N . ARG A 1 82 ? 0.436 12.329 6.657 1.00 92.00 82 ARG A N 1
ATOM 652 C CA . ARG A 1 82 ? 1.636 12.777 7.390 1.00 92.00 82 ARG A CA 1
ATOM 653 C C . ARG A 1 82 ? 2.924 12.187 6.820 1.00 92.00 82 ARG A C 1
ATOM 655 O O . ARG A 1 82 ? 3.956 12.843 6.853 1.00 92.00 82 ARG A O 1
ATOM 662 N N . GLU A 1 83 ? 2.853 10.979 6.272 1.00 91.88 83 GLU A N 1
ATOM 663 C CA . GLU A 1 83 ? 3.980 10.303 5.627 1.00 91.88 83 GLU A CA 1
ATOM 664 C C . GLU A 1 83 ? 4.058 10.564 4.110 1.00 91.88 83 GLU A C 1
ATOM 666 O O . GLU A 1 83 ? 4.847 9.930 3.416 1.00 91.88 83 GLU A O 1
ATOM 671 N N . SER A 1 84 ? 3.261 11.496 3.569 1.00 92.31 84 SER A N 1
ATOM 672 C CA . SER A 1 84 ? 3.172 11.785 2.126 1.00 92.31 84 SER A CA 1
ATOM 673 C C . SER A 1 84 ? 2.719 10.594 1.265 1.00 92.31 84 SER A C 1
ATOM 675 O O . SER A 1 84 ? 3.034 10.508 0.076 1.00 92.31 84 SER A O 1
ATOM 677 N N . TYR A 1 85 ? 1.935 9.683 1.844 1.00 92.44 85 TYR A N 1
ATOM 678 C CA . TYR A 1 85 ? 1.304 8.574 1.136 1.00 92.44 85 TYR A CA 1
ATOM 679 C C . TYR A 1 85 ? -0.162 8.867 0.806 1.00 92.44 85 TYR A C 1
ATOM 681 O O . TYR A 1 85 ? -0.909 9.475 1.570 1.00 92.44 85 TYR A O 1
ATOM 689 N N . SER A 1 86 ? -0.598 8.337 -0.336 1.00 95.31 86 SER A N 1
ATOM 690 C CA . SER A 1 86 ? -2.007 8.205 -0.705 1.00 95.31 86 SER A CA 1
ATOM 691 C C . SER A 1 86 ? -2.304 6.732 -0.956 1.00 95.31 86 SER A C 1
ATOM 693 O O . SER A 1 86 ? -1.572 6.084 -1.703 1.00 95.31 86 SER A O 1
ATOM 695 N N . PHE A 1 87 ? -3.369 6.214 -0.338 1.00 96.25 87 PHE A N 1
ATOM 696 C CA . PHE A 1 87 ? -3.740 4.796 -0.398 1.00 96.25 87 PHE A CA 1
ATOM 697 C C . PHE A 1 87 ? -3.881 4.301 -1.845 1.00 96.25 87 PHE A C 1
ATOM 699 O O . PHE A 1 87 ? -3.170 3.391 -2.268 1.00 96.25 87 PHE A O 1
ATOM 706 N N . ASP A 1 88 ? -4.736 4.952 -2.638 1.00 96.38 88 ASP A N 1
ATOM 707 C CA . ASP A 1 88 ? -5.008 4.538 -4.019 1.00 96.38 88 ASP A CA 1
ATOM 708 C C . ASP A 1 88 ? -3.813 4.770 -4.947 1.00 96.38 88 ASP A C 1
ATOM 710 O O . ASP A 1 88 ? -3.577 4.010 -5.889 1.00 96.38 88 ASP A O 1
ATOM 714 N N . ALA A 1 89 ? -3.041 5.835 -4.708 1.00 94.88 89 ALA A N 1
ATOM 715 C CA . ALA A 1 89 ? -1.842 6.112 -5.493 1.00 94.88 89 ALA A CA 1
ATOM 716 C C . ALA A 1 89 ? -0.754 5.058 -5.240 1.00 94.88 89 ALA A C 1
ATOM 718 O O . ALA A 1 89 ? -0.162 4.562 -6.201 1.00 94.88 89 ALA A O 1
ATOM 719 N N . ALA A 1 90 ? -0.533 4.688 -3.975 1.00 94.31 90 ALA A N 1
ATOM 720 C CA . ALA A 1 90 ? 0.394 3.632 -3.590 1.00 94.31 90 ALA A CA 1
ATOM 721 C C . ALA A 1 90 ? -0.039 2.291 -4.191 1.00 94.31 90 ALA A C 1
ATOM 723 O O . ALA A 1 90 ? 0.744 1.676 -4.908 1.00 94.31 90 ALA A O 1
ATOM 724 N N . LEU A 1 91 ? -1.306 1.899 -4.023 1.00 95.62 91 LEU A N 1
ATOM 725 C CA . LEU A 1 91 ? -1.826 0.640 -4.558 1.00 95.62 91 LEU A CA 1
ATOM 726 C C . LEU A 1 91 ? -1.676 0.538 -6.083 1.00 95.62 91 LEU A C 1
ATOM 728 O O . LEU A 1 91 ? -1.201 -0.477 -6.595 1.00 95.62 91 LEU A O 1
ATOM 732 N N . ARG A 1 92 ? -2.042 1.594 -6.825 1.00 95.25 92 ARG A N 1
ATOM 733 C CA . ARG A 1 92 ? -1.873 1.628 -8.289 1.00 95.25 92 ARG A CA 1
ATOM 734 C C . ARG A 1 92 ? -0.408 1.500 -8.694 1.00 95.25 92 ARG A C 1
ATOM 736 O O . ARG A 1 92 ? -0.104 0.762 -9.629 1.00 95.25 92 ARG A O 1
ATOM 743 N N . ARG A 1 93 ? 0.498 2.186 -7.990 1.00 92.00 93 ARG A N 1
ATOM 744 C CA . ARG A 1 93 ? 1.942 2.101 -8.239 1.00 92.00 93 ARG A CA 1
ATOM 745 C C . ARG A 1 93 ? 2.469 0.692 -7.967 1.00 92.00 93 ARG A C 1
ATOM 747 O O . ARG A 1 93 ? 3.166 0.152 -8.818 1.00 92.00 93 ARG A O 1
ATOM 754 N N . CYS A 1 94 ? 2.095 0.090 -6.840 1.00 91.69 94 CYS A N 1
ATOM 755 C CA . CYS A 1 94 ? 2.489 -1.265 -6.462 1.00 91.69 94 CYS A CA 1
ATOM 756 C C . CYS A 1 94 ? 2.028 -2.303 -7.494 1.00 91.69 94 CYS A C 1
ATOM 758 O O . CYS A 1 94 ? 2.833 -3.113 -7.945 1.00 91.69 94 CYS A O 1
ATOM 760 N N . ARG A 1 95 ? 0.766 -2.229 -7.937 1.00 91.94 95 ARG A N 1
ATOM 761 C CA . ARG A 1 95 ? 0.226 -3.107 -8.990 1.00 91.94 95 ARG A CA 1
ATOM 762 C C . ARG A 1 95 ? 0.959 -2.942 -10.317 1.00 91.94 95 ARG A C 1
ATOM 764 O O . ARG A 1 95 ? 1.331 -3.938 -10.925 1.00 91.94 95 ARG A O 1
ATOM 771 N N . ARG A 1 96 ? 1.211 -1.699 -10.741 1.00 89.12 96 ARG A N 1
ATOM 772 C CA . ARG A 1 96 ? 1.934 -1.417 -11.988 1.00 89.12 96 ARG A CA 1
ATOM 773 C C . ARG A 1 96 ? 3.373 -1.926 -11.942 1.00 89.12 96 ARG A C 1
ATOM 775 O O . ARG A 1 96 ? 3.822 -2.538 -12.902 1.00 89.12 96 ARG A O 1
ATOM 782 N N . LEU A 1 97 ? 4.078 -1.705 -10.833 1.00 85.12 97 LEU A N 1
ATOM 783 C CA . LEU A 1 97 ? 5.443 -2.200 -10.661 1.00 85.12 97 LEU A CA 1
ATOM 784 C C . LEU A 1 97 ? 5.477 -3.732 -10.682 1.00 85.12 97 LEU A C 1
ATOM 786 O O . LEU A 1 97 ? 6.318 -4.312 -11.359 1.00 85.12 97 LEU A O 1
ATOM 790 N N . ASN A 1 98 ? 4.535 -4.386 -9.997 1.00 84.38 98 ASN A N 1
ATOM 791 C CA . ASN A 1 98 ? 4.420 -5.841 -10.032 1.00 84.38 98 ASN A CA 1
ATOM 792 C C . ASN A 1 98 ? 4.140 -6.359 -11.451 1.00 84.38 98 ASN A C 1
ATOM 794 O O . ASN A 1 98 ? 4.776 -7.313 -11.883 1.00 84.38 98 ASN A O 1
ATOM 798 N N . GLN A 1 99 ? 3.252 -5.700 -12.199 1.00 83.44 99 GLN A N 1
ATOM 799 C CA . GLN A 1 99 ? 2.984 -6.041 -13.595 1.00 83.44 99 GLN A CA 1
ATOM 800 C C . GLN A 1 99 ? 4.248 -5.923 -14.461 1.00 83.44 99 GLN A C 1
ATOM 802 O O . GLN A 1 99 ? 4.588 -6.874 -15.154 1.00 83.44 99 GLN A O 1
ATOM 807 N N . MET A 1 100 ? 4.992 -4.815 -14.354 1.00 80.94 100 MET A N 1
ATOM 808 C CA . MET A 1 100 ? 6.255 -4.622 -15.086 1.00 80.94 100 MET A CA 1
ATOM 809 C C . MET A 1 100 ? 7.303 -5.691 -14.748 1.00 80.94 100 MET A C 1
ATOM 811 O O . MET A 1 100 ? 8.032 -6.135 -15.631 1.00 80.94 100 MET A O 1
ATOM 815 N N . LEU A 1 101 ? 7.365 -6.114 -13.481 1.00 77.62 101 LEU A N 1
ATOM 816 C CA . LEU A 1 101 ? 8.248 -7.189 -13.021 1.00 77.62 101 LEU A CA 1
ATOM 817 C C . LEU A 1 101 ? 7.821 -8.566 -13.547 1.00 77.62 101 LEU A C 1
ATOM 819 O O . LEU A 1 101 ? 8.679 -9.393 -13.835 1.00 77.62 101 LEU A O 1
ATOM 823 N N . ARG A 1 102 ? 6.511 -8.828 -13.655 1.00 74.12 102 ARG A N 1
ATOM 824 C CA . ARG A 1 102 ? 5.971 -10.111 -14.133 1.00 74.12 102 ARG A CA 1
ATOM 825 C C . ARG A 1 102 ? 6.056 -10.267 -15.646 1.00 74.12 102 ARG A C 1
ATOM 827 O O . ARG A 1 102 ? 6.376 -11.351 -16.117 1.00 74.12 102 ARG A O 1
ATOM 834 N N . GLU A 1 103 ? 5.701 -9.224 -16.387 1.00 76.69 103 GLU A N 1
ATOM 835 C CA . GLU A 1 103 ? 5.675 -9.247 -17.853 1.00 76.69 103 GLU A CA 1
ATOM 836 C C . GLU A 1 103 ? 7.080 -9.109 -18.442 1.00 76.69 103 GLU A C 1
ATOM 838 O O . GLU A 1 103 ? 7.330 -9.600 -19.538 1.00 76.69 103 GLU A O 1
ATOM 843 N N . GLY A 1 104 ? 7.995 -8.482 -17.697 1.00 66.50 104 GLY A N 1
ATOM 844 C CA . GLY A 1 104 ? 9.300 -8.095 -18.200 1.00 66.50 104 GLY A CA 1
ATOM 845 C C . GLY A 1 104 ? 9.159 -6.966 -19.222 1.00 66.50 104 GLY A C 1
ATOM 846 O O . GLY A 1 104 ? 8.917 -7.210 -20.399 1.00 66.50 104 GLY A O 1
ATOM 847 N N . ASP A 1 105 ? 9.304 -5.705 -18.806 1.00 65.50 105 ASP A N 1
ATOM 848 C CA . ASP A 1 105 ? 9.405 -4.608 -19.784 1.00 65.50 105 ASP A CA 1
ATOM 849 C C . ASP A 1 105 ? 10.733 -4.754 -20.545 1.00 65.50 105 ASP A C 1
ATOM 851 O O . ASP A 1 105 ? 11.786 -4.884 -19.924 1.00 65.50 105 ASP A O 1
ATOM 855 N N . ALA A 1 106 ? 10.707 -4.707 -21.881 1.00 65.88 106 ALA A N 1
ATOM 856 C CA . ALA A 1 106 ? 11.907 -4.821 -22.719 1.00 65.88 106 ALA A CA 1
ATOM 857 C C . ALA A 1 106 ? 12.977 -3.754 -22.406 1.00 65.88 106 ALA A C 1
ATOM 859 O O . ALA A 1 106 ? 14.152 -3.929 -22.729 1.00 65.88 106 ALA A O 1
ATOM 860 N N . ARG A 1 107 ? 12.581 -2.644 -21.770 1.00 64.81 107 ARG A N 1
ATOM 861 C CA . ARG A 1 107 ? 13.471 -1.565 -21.320 1.00 64.81 107 ARG A CA 1
ATOM 862 C C . ARG A 1 107 ? 14.027 -1.793 -19.914 1.00 64.81 107 ARG A C 1
ATOM 864 O O . ARG A 1 107 ? 14.910 -1.054 -19.488 1.00 64.81 107 ARG A O 1
ATOM 871 N N . CYS A 1 108 ? 13.529 -2.789 -19.187 1.00 62.12 108 CYS A N 1
ATOM 872 C CA . CYS A 1 108 ? 13.979 -3.144 -17.849 1.00 62.12 108 CYS A CA 1
ATOM 873 C C . CYS A 1 108 ? 14.802 -4.435 -17.898 1.00 62.12 108 CYS A C 1
ATOM 875 O O . CYS A 1 108 ? 14.363 -5.461 -18.410 1.00 62.12 108 CYS A O 1
ATOM 877 N N . ARG A 1 109 ? 16.007 -4.404 -17.325 1.00 63.69 109 ARG A N 1
ATOM 878 C CA . ARG A 1 109 ? 16.815 -5.609 -17.115 1.00 63.69 109 ARG A CA 1
ATOM 879 C C . ARG A 1 109 ? 16.637 -6.068 -15.678 1.00 63.69 109 ARG A C 1
ATOM 881 O O . ARG A 1 109 ? 17.024 -5.358 -14.755 1.00 63.69 109 ARG A O 1
ATOM 888 N N . PHE A 1 110 ? 16.057 -7.247 -15.502 1.00 65.19 110 PHE A N 1
ATOM 889 C CA . PHE A 1 110 ? 15.907 -7.875 -14.195 1.00 65.19 110 PHE A CA 1
ATOM 890 C C . PHE A 1 110 ? 17.036 -8.887 -14.008 1.00 65.19 110 PHE A C 1
ATOM 892 O O . PHE A 1 110 ? 17.214 -9.777 -14.837 1.00 65.19 110 PHE A O 1
ATOM 899 N N . ALA A 1 111 ? 17.803 -8.741 -12.932 1.00 63.78 111 ALA A N 1
ATOM 900 C CA . ALA A 1 111 ? 18.818 -9.702 -12.527 1.00 63.78 111 ALA A CA 1
ATOM 901 C C . ALA A 1 111 ? 18.474 -10.204 -11.124 1.00 63.78 111 ALA A C 1
ATOM 903 O O . ALA A 1 111 ? 18.176 -9.408 -10.234 1.00 63.78 111 ALA A O 1
ATOM 904 N N . ALA A 1 112 ? 18.501 -11.521 -10.924 1.00 59.44 112 ALA A N 1
ATOM 905 C CA . ALA A 1 112 ? 18.443 -12.081 -9.583 1.00 59.44 112 ALA A CA 1
ATOM 906 C C . ALA A 1 112 ? 19.776 -11.780 -8.890 1.00 59.44 112 ALA A C 1
ATOM 908 O O . ALA A 1 112 ? 20.821 -12.275 -9.313 1.00 59.44 112 ALA A O 1
ATOM 909 N N . ILE A 1 113 ? 19.746 -10.956 -7.845 1.00 59.56 113 ILE A N 1
ATOM 910 C CA . ILE A 1 113 ? 20.921 -10.710 -7.012 1.00 59.56 113 ILE A CA 1
ATOM 911 C C . ILE A 1 113 ? 20.965 -11.843 -5.987 1.00 59.56 113 ILE A C 1
ATOM 913 O O . ILE A 1 113 ? 20.147 -11.897 -5.069 1.00 59.56 113 ILE A O 1
ATOM 917 N N . ALA A 1 114 ? 21.891 -12.790 -6.164 1.00 53.09 114 ALA A N 1
ATOM 918 C CA . ALA A 1 114 ? 22.240 -13.700 -5.080 1.00 53.09 114 ALA A CA 1
ATOM 919 C C . ALA A 1 114 ? 22.709 -12.837 -3.902 1.00 53.09 114 ALA A C 1
ATOM 921 O O . ALA A 1 114 ? 23.495 -11.917 -4.116 1.00 53.09 114 ALA A O 1
ATOM 922 N N . ARG A 1 115 ? 22.215 -13.092 -2.681 1.00 51.22 115 ARG A N 1
ATOM 923 C CA . ARG A 1 115 ? 22.699 -12.415 -1.467 1.00 51.22 115 ARG A CA 1
ATOM 924 C C . ARG A 1 115 ? 24.196 -12.715 -1.303 1.00 51.22 115 ARG A C 1
ATOM 926 O O . ARG A 1 115 ? 24.573 -13.688 -0.656 1.00 51.22 115 ARG A O 1
ATOM 933 N N . SER A 1 116 ? 25.043 -11.903 -1.921 1.00 43.06 116 SER A N 1
ATOM 934 C CA . SER A 1 116 ? 26.486 -11.939 -1.753 1.00 43.06 116 SER A CA 1
ATOM 935 C C . SER A 1 116 ? 26.787 -11.334 -0.390 1.00 43.06 116 SER A C 1
ATOM 937 O O . SER A 1 116 ? 26.512 -10.158 -0.148 1.00 43.06 116 SER A O 1
ATOM 939 N N . ALA A 1 117 ? 27.329 -12.133 0.527 1.00 47.31 117 ALA A N 1
ATOM 940 C CA . ALA A 1 117 ? 27.994 -11.577 1.693 1.00 47.31 117 ALA A CA 1
ATOM 941 C C . ALA A 1 117 ? 29.121 -10.661 1.185 1.00 47.31 117 ALA A C 1
ATOM 943 O O . ALA A 1 117 ? 30.028 -11.136 0.510 1.00 47.31 117 ALA A O 1
ATOM 944 N N . ALA A 1 118 ? 29.021 -9.370 1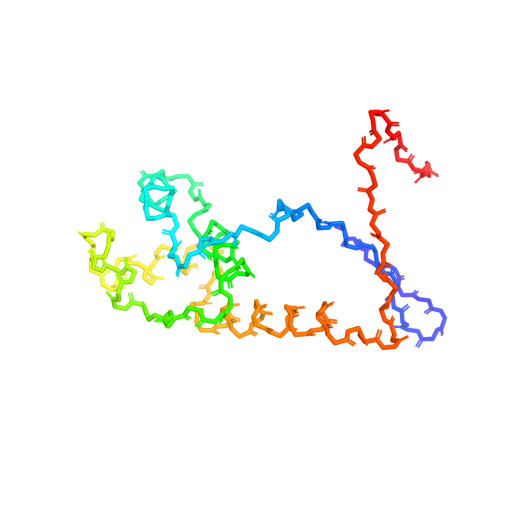.501 1.00 51.31 118 ALA A N 1
ATOM 945 C CA . ALA A 1 118 ? 29.927 -8.294 1.100 1.00 51.31 118 ALA A CA 1
ATOM 946 C C . ALA A 1 118 ? 29.913 -7.934 -0.398 1.00 51.31 118 ALA A C 1
ATOM 948 O O . ALA A 1 118 ? 30.530 -8.584 -1.238 1.00 51.31 118 ALA A O 1
ATOM 949 N N . GLN A 1 119 ? 29.295 -6.797 -0.711 1.00 44.94 119 GLN A N 1
ATOM 950 C CA . GLN A 1 119 ? 29.621 -6.042 -1.913 1.00 44.94 119 GLN A CA 1
ATOM 951 C C . GLN A 1 119 ? 29.781 -4.579 -1.496 1.00 44.94 119 GLN A C 1
ATOM 953 O O . GLN A 1 119 ? 28.811 -3.902 -1.158 1.00 44.94 119 GLN A O 1
ATOM 958 N N . GLU A 1 120 ? 31.037 -4.130 -1.407 1.00 50.72 120 GLU A N 1
ATOM 959 C CA . GLU A 1 120 ? 31.355 -2.704 -1.325 1.00 50.72 120 GLU A CA 1
ATOM 960 C C . GLU A 1 120 ? 30.747 -1.989 -2.542 1.00 50.72 120 GLU A C 1
ATOM 962 O O . GLU A 1 120 ? 30.745 -2.552 -3.644 1.00 50.72 120 GLU A O 1
ATOM 967 N N . PRO A 1 121 ? 30.219 -0.765 -2.372 1.00 40.19 121 PRO A N 1
ATOM 968 C CA . PRO A 1 121 ? 29.640 -0.022 -3.479 1.00 40.19 121 PRO A CA 1
ATOM 969 C C . PRO A 1 121 ? 30.719 0.249 -4.538 1.00 40.19 121 PRO A C 1
ATOM 971 O O . PRO A 1 121 ? 31.809 0.714 -4.188 1.00 40.19 121 PRO A O 1
ATOM 974 N N . PRO A 1 122 ? 30.451 0.001 -5.832 1.00 49.88 122 PRO A N 1
ATOM 975 C CA . PRO A 1 122 ? 31.359 0.448 -6.862 1.00 49.88 122 PRO A CA 1
ATOM 976 C C . PRO A 1 122 ? 31.205 1.968 -6.992 1.00 49.88 122 PRO A C 1
ATOM 978 O O . PRO A 1 122 ? 30.090 2.486 -7.063 1.00 49.88 122 PRO A O 1
ATOM 981 N N . PHE A 1 123 ? 32.356 2.635 -7.063 1.00 47.94 123 PHE A N 1
ATOM 982 C CA . PHE A 1 123 ? 32.587 4.054 -7.365 1.00 47.94 123 PHE A CA 1
ATOM 983 C C . PHE A 1 123 ? 32.680 5.014 -6.161 1.00 47.94 123 PHE A C 1
ATOM 985 O O . PHE A 1 123 ? 31.693 5.382 -5.523 1.00 47.94 123 PHE A O 1
ATOM 992 N N . ARG A 1 124 ? 33.934 5.425 -5.903 1.00 38.72 124 ARG A N 1
ATOM 993 C CA . ARG A 1 124 ? 34.314 6.752 -5.396 1.00 38.72 124 ARG A CA 1
ATOM 994 C C . ARG A 1 124 ? 34.173 7.785 -6.507 1.00 38.72 124 ARG A C 1
ATOM 996 O O . ARG A 1 124 ? 34.459 7.407 -7.665 1.00 38.72 124 ARG A O 1
#